Protein AF-A0A926CMA6-F1 (afdb_monomer_lite)

Foldseek 3Di:
DPDFFAWADKAKDKAWAQCQVVPQPPADPVRHRFTWIWTKIWIGTPVGDIDIDIDIDRPPCRVVVNVVVVVCCVLRHGDTVVVCVVPVPVSVCCQCVVPVNCVVPPVPPD

Sequence (110 aa):
MKPNHKIIFFKVLDVRYPTVRMGMAGSDPRHLAPNYSCAITILRTDSGLEGRSLVFTAGDGTQIQKVAIEALQRFVVGRDLQDFIEEPGLFSQALAEHHQLRWLALGTYR

pLDDT: mean 92.36, std 11.31, range [46.19, 98.75]

Secondary structure (DSSP, 8-state):
-PPP-BEEEEEEEEEE--GGGGT-TT--SS-SS---EEEEEEEEETTS-EEEEEEEE-STTHHHHHHHHHHTHHHHTT-BHHHHHH-HHHHHHHHHT-TTGGGTS-----

Structure (mmCIF, N/CA/C/O backbone):
data_AF-A0A926CMA6-F1
#
_entry.id   AF-A0A926CMA6-F1
#
loop_
_atom_site.group_PDB
_atom_site.id
_atom_site.type_symbol
_atom_site.label_atom_id
_atom_site.label_alt_id
_atom_site.label_comp_id
_atom_site.label_asym_id
_atom_site.label_entity_id
_atom_site.label_seq_id
_atom_site.pdbx_PDB_ins_code
_atom_site.Cartn_x
_atom_site.Cartn_y
_atom_site.Cartn_z
_atom_site.occupancy
_atom_site.B_iso_or_equiv
_atom_site.auth_seq_id
_atom_site.auth_comp_id
_atom_site.auth_asym_id
_atom_site.auth_atom_id
_atom_site.pdbx_PDB_model_num
ATOM 1 N N . MET A 1 1 ? -14.676 12.631 26.521 1.00 57.81 1 MET A N 1
ATOM 2 C CA . MET A 1 1 ? -14.895 11.554 25.531 1.00 57.81 1 MET A CA 1
ATOM 3 C C . MET A 1 1 ? -13.846 11.761 24.448 1.00 57.81 1 MET A C 1
ATOM 5 O O . MET A 1 1 ? -13.755 12.892 23.984 1.00 57.81 1 MET A O 1
ATOM 9 N N . LYS A 1 2 ? -12.988 10.777 24.140 1.00 61.88 2 LYS A N 1
ATOM 10 C CA . LYS A 1 2 ? -12.009 10.936 23.046 1.00 61.88 2 LYS A CA 1
ATOM 11 C C . LYS A 1 2 ? -12.790 11.065 21.724 1.00 61.88 2 LYS A C 1
ATOM 13 O O . LYS A 1 2 ? -13.794 10.362 21.585 1.00 61.88 2 LYS A O 1
ATOM 18 N N . PRO A 1 3 ? -12.425 11.982 20.814 1.00 68.38 3 PRO A N 1
ATOM 19 C CA . PRO A 1 3 ? -13.076 12.062 19.513 1.00 68.38 3 PRO A CA 1
ATOM 20 C C . PRO A 1 3 ? -12.854 10.745 18.754 1.00 68.38 3 PRO A C 1
ATOM 22 O O . PRO A 1 3 ? -11.737 10.246 18.699 1.00 68.38 3 PRO A O 1
ATOM 25 N N . ASN A 1 4 ? -13.941 10.169 18.241 1.00 83.88 4 ASN A N 1
ATOM 26 C CA . ASN A 1 4 ? -13.930 8.938 17.453 1.00 83.88 4 ASN A CA 1
ATOM 27 C C . ASN A 1 4 ? -13.593 9.317 16.005 1.00 83.88 4 ASN A C 1
ATOM 29 O O . ASN A 1 4 ? -14.243 10.187 15.420 1.00 83.88 4 ASN A O 1
ATOM 33 N N . HIS A 1 5 ? -12.542 8.714 15.470 1.00 95.50 5 HIS A N 1
ATOM 34 C CA . HIS A 1 5 ? -11.990 8.959 14.145 1.00 95.50 5 HIS A CA 1
ATOM 35 C C . HIS A 1 5 ? -11.867 7.614 13.429 1.00 95.50 5 HIS A C 1
ATOM 37 O O . HIS A 1 5 ? -10.783 7.184 13.020 1.00 95.50 5 HIS A O 1
ATOM 43 N N . LYS A 1 6 ? -13.001 6.925 13.298 1.00 97.25 6 LYS A N 1
ATOM 44 C CA . LYS A 1 6 ? -13.055 5.575 12.752 1.00 97.25 6 LYS A CA 1
ATOM 45 C C . LYS A 1 6 ? -12.814 5.605 11.256 1.00 97.25 6 LYS A C 1
ATOM 47 O O . LYS A 1 6 ? -13.497 6.320 10.527 1.00 97.25 6 LYS A O 1
ATOM 52 N N . ILE A 1 7 ? -11.885 4.791 10.769 1.00 98.06 7 ILE A N 1
ATOM 53 C CA . ILE A 1 7 ? -11.587 4.684 9.340 1.00 98.06 7 ILE A CA 1
ATOM 54 C C . ILE A 1 7 ? -12.743 3.956 8.645 1.00 98.06 7 ILE A C 1
ATOM 56 O O . ILE A 1 7 ? -12.977 2.774 8.892 1.00 98.06 7 ILE A O 1
ATOM 60 N N . ILE A 1 8 ? -13.451 4.646 7.753 1.00 98.19 8 ILE A N 1
ATOM 61 C CA . ILE A 1 8 ? -14.636 4.122 7.045 1.00 98.19 8 ILE A CA 1
ATOM 62 C C . ILE A 1 8 ? -14.430 3.980 5.537 1.00 98.19 8 ILE A C 1
ATOM 64 O O . ILE A 1 8 ? -15.224 3.333 4.859 1.00 98.19 8 ILE A O 1
ATOM 68 N N . PHE A 1 9 ? -13.371 4.581 4.999 1.00 98.38 9 PHE A N 1
ATOM 69 C CA . PHE A 1 9 ? -13.083 4.580 3.572 1.00 98.38 9 PHE A CA 1
ATOM 70 C C . PHE A 1 9 ? -11.630 4.201 3.316 1.00 98.38 9 PHE A C 1
ATOM 72 O O . PHE A 1 9 ? -10.729 4.656 4.022 1.00 98.38 9 PHE A O 1
ATOM 79 N N . PHE A 1 10 ? -11.420 3.418 2.261 1.00 98.62 10 PHE A N 1
ATOM 80 C CA . PHE A 1 10 ? -10.117 2.980 1.786 1.00 98.62 10 PHE A CA 1
ATOM 81 C C . PHE A 1 10 ? -10.127 2.962 0.259 1.00 98.62 10 PHE A C 1
ATOM 83 O O . PHE A 1 10 ? -11.053 2.426 -0.352 1.00 98.62 10 PHE A O 1
ATOM 90 N N . LYS A 1 11 ? -9.105 3.539 -0.370 1.00 98.50 11 LYS A N 1
ATOM 91 C CA . LYS A 1 11 ? -8.914 3.474 -1.822 1.00 98.50 11 LYS A CA 1
ATOM 92 C C . LYS A 1 11 ? -7.434 3.488 -2.157 1.00 98.50 11 LYS A C 1
ATOM 94 O O . LYS A 1 11 ? -6.673 4.201 -1.510 1.00 98.50 11 LYS A O 1
ATOM 99 N N . VAL A 1 12 ? -7.057 2.776 -3.216 1.00 98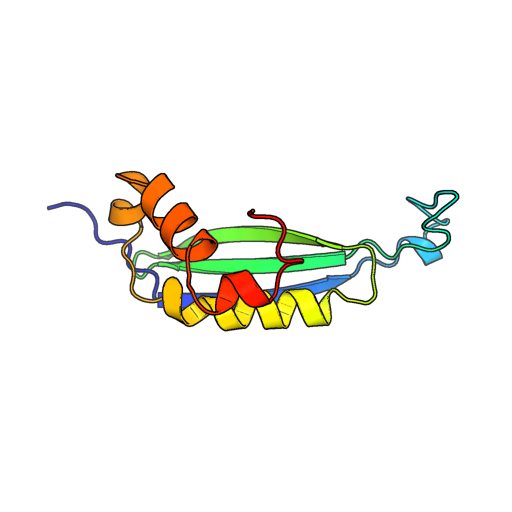.75 12 VAL A N 1
ATOM 100 C CA . VAL A 1 12 ? -5.710 2.846 -3.786 1.00 98.75 12 VAL A CA 1
ATOM 101 C C . VAL A 1 12 ? -5.784 3.304 -5.238 1.00 98.75 12 VAL A C 1
ATOM 103 O O . VAL A 1 12 ? -6.577 2.793 -6.033 1.00 98.75 12 VAL A O 1
ATOM 106 N N . LEU A 1 13 ? -4.979 4.303 -5.589 1.00 98.62 13 LEU A N 1
ATOM 107 C CA . LEU A 1 13 ? -4.840 4.807 -6.955 1.00 98.62 13 LEU A CA 1
ATOM 108 C C . LEU A 1 13 ? -3.529 4.297 -7.551 1.00 98.62 13 LEU A C 1
ATOM 110 O O . LEU A 1 13 ? -2.507 4.375 -6.885 1.00 98.62 13 LEU A O 1
ATOM 114 N N . ASP A 1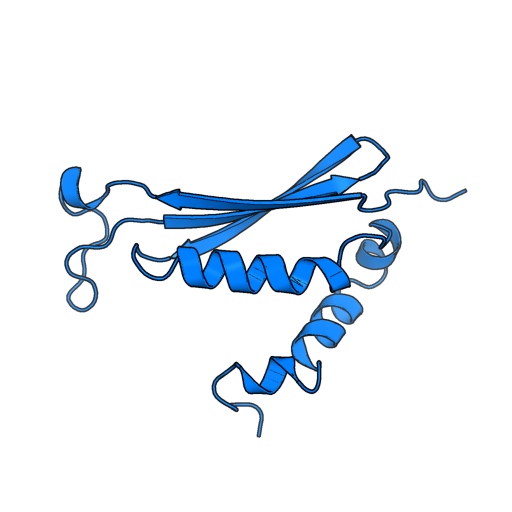 14 ? -3.550 3.827 -8.797 1.00 98.56 14 ASP A N 1
ATOM 115 C CA . ASP A 1 14 ? -2.340 3.623 -9.607 1.00 98.56 14 ASP A CA 1
ATOM 116 C C . ASP A 1 14 ? -2.144 4.897 -10.440 1.00 98.56 14 ASP A C 1
ATOM 118 O O . ASP A 1 14 ? -2.994 5.232 -11.270 1.00 98.56 14 ASP A O 1
ATOM 122 N N . VAL A 1 15 ? -1.087 5.652 -10.145 1.00 98.38 15 VAL A N 1
ATOM 123 C CA . VAL A 1 15 ? -0.755 6.915 -10.812 1.00 98.38 15 VAL A CA 1
ATOM 124 C C . VAL A 1 15 ? 0.598 6.764 -11.483 1.00 98.38 15 VAL A C 1
ATOM 126 O O . VAL A 1 15 ? 1.567 6.373 -10.839 1.00 98.38 15 VAL A O 1
ATOM 129 N N . ARG A 1 16 ? 0.680 7.105 -12.772 1.00 97.88 16 ARG A N 1
ATOM 130 C CA . ARG A 1 16 ? 1.905 6.965 -13.569 1.00 97.88 16 ARG A CA 1
ATOM 131 C C . ARG A 1 16 ? 2.227 8.257 -14.292 1.00 97.88 16 ARG A C 1
ATOM 133 O O . ARG A 1 16 ? 1.358 8.841 -14.939 1.00 97.88 16 ARG A O 1
ATOM 140 N N . TYR A 1 17 ? 3.479 8.680 -14.197 1.00 97.31 17 TYR A N 1
ATOM 141 C CA . TYR A 1 17 ? 3.993 9.866 -14.859 1.00 97.31 17 TYR A CA 1
ATOM 142 C C . TYR A 1 17 ? 4.936 9.464 -16.004 1.00 97.31 17 TYR A C 1
ATOM 144 O O . TYR A 1 17 ? 5.801 8.605 -15.808 1.00 97.31 17 TYR A O 1
ATOM 152 N N . PRO A 1 18 ? 4.790 10.043 -17.212 1.00 96.31 18 PRO A N 1
ATOM 153 C CA . PRO A 1 18 ? 5.497 9.586 -18.407 1.00 96.31 18 PRO A CA 1
ATOM 154 C C . PRO A 1 18 ? 6.932 10.144 -18.490 1.00 96.31 18 PRO A C 1
ATOM 156 O O . PRO A 1 18 ? 7.299 10.771 -19.486 1.00 96.31 18 PRO A O 1
ATOM 159 N N . THR A 1 19 ? 7.757 9.924 -17.460 1.00 96.38 19 THR A N 1
ATOM 160 C CA . THR A 1 19 ? 9.126 10.475 -17.345 1.00 96.38 19 THR A CA 1
ATOM 161 C C . THR A 1 19 ? 10.036 10.106 -18.517 1.00 96.38 19 THR A C 1
ATOM 163 O O . THR A 1 19 ? 10.864 10.923 -18.919 1.00 96.38 19 THR A O 1
ATOM 166 N N . VAL A 1 20 ? 9.830 8.943 -19.147 1.00 94.38 20 VAL A N 1
ATOM 167 C CA . VAL A 1 20 ? 10.538 8.549 -20.381 1.00 94.38 20 VAL A CA 1
ATOM 168 C C . VAL A 1 20 ? 10.294 9.553 -21.510 1.00 94.38 20 VAL A C 1
ATOM 170 O O . VAL A 1 20 ? 11.239 10.043 -22.126 1.00 94.38 20 VAL A O 1
ATOM 173 N N . ARG A 1 21 ? 9.026 9.918 -21.754 1.00 94.38 21 ARG A N 1
ATOM 174 C CA . ARG A 1 21 ? 8.644 10.865 -22.821 1.00 94.38 21 ARG A CA 1
ATOM 175 C C . ARG A 1 21 ? 9.092 12.297 -22.532 1.00 94.38 21 ARG A C 1
ATOM 177 O O . ARG A 1 21 ? 9.089 13.123 -23.436 1.00 94.38 21 ARG A O 1
ATOM 184 N N . MET A 1 22 ? 9.475 12.584 -21.291 1.00 92.44 22 MET A N 1
ATOM 185 C CA . MET A 1 22 ? 9.898 13.904 -20.822 1.00 92.44 22 MET A CA 1
ATOM 186 C C . MET A 1 22 ? 11.422 14.058 -20.771 1.00 92.44 22 MET A C 1
ATOM 188 O O . MET A 1 22 ? 11.929 14.916 -20.056 1.00 92.44 22 MET A O 1
ATOM 192 N N . GLY A 1 23 ? 12.154 13.238 -21.530 1.00 93.81 23 GLY A N 1
ATOM 193 C CA . GLY A 1 23 ? 13.612 13.317 -21.616 1.00 93.81 23 GLY A CA 1
ATOM 194 C C . GLY A 1 23 ? 14.339 12.332 -20.706 1.00 93.81 23 GLY A C 1
ATOM 195 O O . GLY A 1 23 ? 15.416 12.655 -20.220 1.00 93.81 23 GLY A O 1
ATOM 196 N N . MET A 1 24 ? 13.771 11.137 -20.490 1.00 93.31 24 MET A N 1
ATOM 197 C CA . MET A 1 24 ? 14.432 10.044 -19.756 1.00 93.31 24 MET A CA 1
ATOM 198 C C . MET A 1 24 ? 14.769 10.386 -18.295 1.00 93.31 24 MET A C 1
ATOM 200 O O . MET A 1 24 ? 15.764 9.917 -17.743 1.00 93.31 24 MET A O 1
ATOM 204 N N . ALA A 1 25 ? 13.941 11.205 -17.641 1.00 93.25 25 ALA A N 1
ATOM 205 C CA . ALA A 1 25 ? 14.185 11.599 -16.258 1.00 93.25 25 ALA A CA 1
ATOM 206 C C . ALA A 1 25 ? 14.233 10.370 -15.329 1.00 93.25 25 ALA A C 1
ATOM 208 O O . ALA A 1 25 ? 13.315 9.549 -15.328 1.00 93.25 25 ALA A O 1
ATOM 209 N N . GLY A 1 26 ? 15.304 10.265 -14.536 1.00 93.44 26 GLY A N 1
ATOM 210 C CA . GLY A 1 26 ? 15.512 9.163 -13.593 1.00 93.44 26 GLY A CA 1
ATOM 211 C C . GLY A 1 26 ? 16.196 7.923 -14.165 1.00 93.44 26 GLY A C 1
ATOM 212 O O . GLY A 1 26 ? 16.349 6.953 -13.429 1.00 93.44 26 GLY A O 1
ATOM 213 N N . SER A 1 27 ? 16.599 7.925 -15.441 1.00 96.06 27 SER A N 1
ATOM 214 C CA . SER A 1 27 ? 17.328 6.797 -16.025 1.00 96.06 27 SER A CA 1
ATOM 215 C C . SER A 1 27 ? 18.678 6.570 -15.343 1.00 96.06 27 SER A C 1
ATOM 217 O O . SER A 1 27 ? 19.426 7.523 -15.115 1.00 96.06 27 SER A O 1
ATOM 219 N N . ASP A 1 28 ? 19.025 5.309 -15.112 1.00 95.44 28 ASP A N 1
ATOM 220 C CA . ASP A 1 28 ? 20.320 4.884 -14.581 1.00 95.44 28 ASP A CA 1
ATOM 221 C C . ASP A 1 28 ? 20.802 3.594 -15.298 1.00 95.44 28 ASP A C 1
ATOM 223 O O . ASP A 1 28 ? 20.045 3.015 -16.086 1.00 95.44 28 ASP A O 1
ATOM 227 N N . PRO A 1 29 ? 22.043 3.107 -15.072 1.00 96.88 29 PRO A N 1
ATOM 228 C CA . PRO A 1 29 ? 22.562 1.900 -15.736 1.00 96.88 29 PRO A CA 1
ATOM 229 C C . PRO A 1 29 ? 21.759 0.603 -15.514 1.00 96.88 29 PRO A C 1
ATOM 231 O O . PRO A 1 29 ? 21.976 -0.387 -16.211 1.00 96.88 29 PRO A O 1
ATOM 234 N N . ARG A 1 30 ? 20.870 0.570 -14.521 1.00 94.88 30 ARG A N 1
ATOM 235 C CA . ARG A 1 30 ? 20.002 -0.555 -14.142 1.00 94.88 30 ARG A CA 1
ATOM 236 C C . ARG A 1 30 ? 18.547 -0.309 -14.544 1.00 94.88 30 ARG A C 1
ATOM 238 O O . ARG A 1 30 ? 17.871 -1.256 -14.940 1.00 94.88 3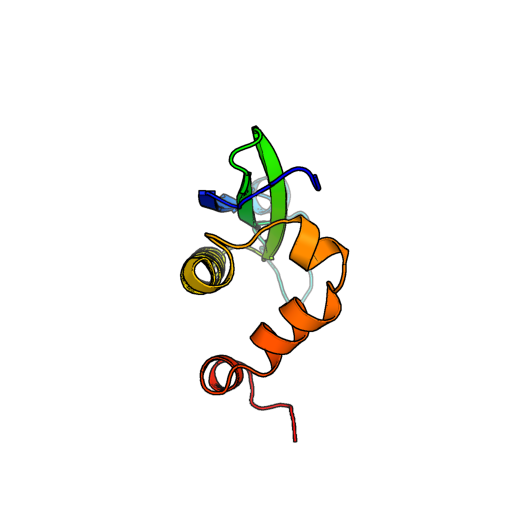0 ARG A O 1
ATOM 245 N N . HIS A 1 31 ? 18.077 0.933 -14.487 1.00 94.50 31 HIS A N 1
ATOM 246 C CA . HIS A 1 31 ? 16.723 1.345 -14.856 1.00 94.50 31 HIS A CA 1
ATOM 247 C C . HIS A 1 31 ? 16.785 2.329 -16.021 1.00 94.50 31 HIS A C 1
ATOM 249 O O . HIS A 1 31 ? 16.743 3.542 -15.841 1.00 94.50 31 HIS A O 1
ATOM 255 N N . LEU A 1 32 ? 16.892 1.799 -17.239 1.00 94.44 32 LEU A N 1
ATOM 256 C CA . LEU A 1 32 ? 17.150 2.612 -18.430 1.00 94.44 32 LEU A CA 1
ATOM 257 C C . LEU A 1 32 ? 15.981 3.534 -18.806 1.00 94.44 32 LEU A C 1
ATOM 259 O O . LEU A 1 32 ? 16.220 4.634 -19.281 1.00 94.44 32 LEU A O 1
ATOM 263 N N . ALA A 1 33 ? 14.731 3.106 -18.610 1.00 95.19 33 ALA A N 1
ATOM 264 C CA . ALA A 1 33 ? 13.542 3.846 -19.048 1.00 95.19 33 ALA A CA 1
ATOM 265 C C . ALA A 1 33 ? 12.420 3.818 -17.987 1.00 95.19 33 ALA A C 1
ATOM 267 O O . ALA A 1 33 ? 11.370 3.212 -18.216 1.00 95.19 33 ALA A O 1
ATOM 268 N N . PRO A 1 34 ? 12.626 4.430 -16.806 1.00 96.81 34 PRO A N 1
ATOM 269 C CA . PRO A 1 34 ? 11.636 4.405 -15.742 1.00 96.81 34 PRO A CA 1
ATOM 270 C C . PRO A 1 34 ? 10.482 5.358 -16.059 1.00 96.81 34 PRO A C 1
ATOM 272 O O . PRO A 1 34 ? 10.704 6.496 -16.474 1.00 96.81 34 PRO A O 1
ATOM 275 N N . ASN A 1 35 ? 9.250 4.916 -15.800 1.00 97.62 35 ASN A N 1
ATOM 276 C CA . ASN A 1 35 ? 8.082 5.792 -15.712 1.00 97.62 35 ASN A CA 1
ATOM 277 C C . ASN A 1 35 ? 7.710 5.941 -14.243 1.00 97.62 35 ASN A C 1
ATOM 279 O O . ASN A 1 35 ? 7.114 5.032 -13.664 1.00 97.62 35 ASN A O 1
ATOM 283 N N . TYR A 1 36 ? 8.089 7.059 -13.626 1.00 97.62 36 TYR A N 1
ATOM 284 C CA . TYR A 1 36 ? 7.834 7.288 -12.205 1.00 97.62 36 TYR A CA 1
ATOM 285 C C . TYR A 1 36 ? 6.350 7.125 -11.905 1.00 97.62 36 TYR A C 1
ATOM 287 O O . TYR A 1 36 ? 5.498 7.798 -12.480 1.00 97.62 36 TYR A O 1
ATOM 295 N N . SER A 1 37 ? 6.050 6.183 -11.026 1.00 98.44 37 SER A N 1
ATOM 296 C CA . SER A 1 37 ? 4.695 5.734 -10.752 1.00 98.44 37 SER A CA 1
ATOM 297 C C . SER A 1 37 ? 4.518 5.547 -9.256 1.00 98.44 37 SER A C 1
ATOM 299 O O . SER A 1 37 ? 5.483 5.338 -8.516 1.00 98.44 37 SER A O 1
ATOM 301 N N . CYS A 1 38 ? 3.288 5.600 -8.776 1.00 98.31 38 CYS A N 1
ATOM 302 C CA . CYS A 1 38 ? 2.999 5.329 -7.383 1.00 98.31 38 CYS A CA 1
ATOM 303 C C . CYS A 1 38 ? 1.628 4.694 -7.186 1.00 98.31 38 CYS A C 1
ATOM 305 O O . CYS A 1 38 ? 0.666 4.985 -7.898 1.00 98.31 38 CYS A O 1
ATOM 307 N N . ALA A 1 39 ? 1.557 3.835 -6.173 1.00 98.62 39 ALA A N 1
ATOM 308 C CA . ALA A 1 39 ? 0.298 3.401 -5.597 1.00 98.62 39 ALA A CA 1
ATOM 309 C C . ALA A 1 39 ? -0.042 4.351 -4.437 1.00 98.62 39 ALA A C 1
ATOM 311 O O . ALA A 1 39 ? 0.665 4.357 -3.430 1.00 98.62 39 ALA A O 1
ATOM 312 N N . ILE A 1 40 ? -1.071 5.189 -4.590 1.00 98.56 40 ILE A N 1
ATOM 313 C CA . ILE A 1 40 ? -1.491 6.170 -3.575 1.00 98.56 40 ILE A CA 1
ATOM 314 C C . ILE A 1 40 ? -2.626 5.584 -2.746 1.00 98.56 40 ILE A C 1
ATOM 316 O O . ILE A 1 40 ? -3.717 5.368 -3.273 1.00 98.56 40 ILE A O 1
ATOM 320 N N . THR A 1 41 ? -2.398 5.399 -1.451 1.00 98.62 41 THR A N 1
ATOM 321 C CA . THR A 1 41 ? -3.418 4.979 -0.485 1.00 98.62 41 THR A CA 1
ATOM 322 C C . THR A 1 41 ? -4.132 6.197 0.076 1.00 98.62 41 THR A C 1
ATOM 324 O O . THR A 1 41 ? -3.491 7.152 0.513 1.00 98.62 41 THR A O 1
ATOM 327 N N . ILE A 1 42 ? -5.460 6.147 0.100 1.00 98.69 42 ILE A N 1
ATOM 328 C CA . ILE A 1 42 ? -6.331 7.177 0.662 1.00 98.69 42 ILE A CA 1
ATOM 329 C C . ILE A 1 42 ? -7.214 6.526 1.719 1.00 98.69 42 ILE A C 1
ATOM 331 O O . ILE A 1 42 ? -7.942 5.576 1.422 1.00 98.69 42 ILE A O 1
ATOM 335 N N . LEU A 1 43 ? -7.174 7.072 2.929 1.00 98.44 43 LEU A N 1
ATOM 336 C CA . LEU A 1 43 ? -8.031 6.698 4.049 1.00 98.44 43 LEU A CA 1
ATOM 337 C C . LEU A 1 43 ? -8.923 7.880 4.412 1.00 98.44 43 LEU A C 1
ATOM 339 O O . LEU A 1 43 ? -8.451 9.017 4.389 1.00 98.44 43 LEU A O 1
ATOM 343 N N . ARG A 1 44 ? -10.185 7.630 4.777 1.00 98.44 44 ARG A N 1
ATOM 344 C CA . ARG A 1 44 ? -11.028 8.661 5.407 1.00 98.44 44 ARG A CA 1
ATOM 345 C C . ARG A 1 44 ? -11.696 8.151 6.662 1.00 98.44 44 ARG A C 1
ATOM 347 O O . ARG A 1 44 ? -12.126 6.994 6.708 1.00 98.44 44 ARG A O 1
ATOM 354 N N . THR A 1 45 ? -11.800 9.037 7.641 1.00 98.19 45 THR A N 1
ATOM 355 C CA . THR A 1 45 ? -12.530 8.788 8.878 1.00 98.19 45 THR A CA 1
ATOM 356 C C . THR A 1 45 ? -13.986 9.238 8.765 1.00 98.19 45 THR A C 1
ATOM 358 O O . THR A 1 45 ? -14.343 10.026 7.886 1.00 98.19 45 THR A O 1
ATOM 361 N N . ASP A 1 46 ? -14.834 8.750 9.664 1.00 97.38 46 ASP A N 1
ATOM 362 C CA . ASP A 1 46 ? -16.219 9.204 9.840 1.00 97.38 46 ASP A CA 1
ATOM 363 C C . ASP A 1 46 ? -16.332 10.681 10.245 1.00 97.38 46 ASP A C 1
ATOM 365 O O . ASP A 1 46 ? -17.299 11.351 9.890 1.00 97.38 46 ASP A O 1
ATOM 369 N N . SER A 1 47 ? -15.307 11.218 10.901 1.00 96.31 47 SER A N 1
ATOM 370 C CA . SER A 1 47 ? -15.182 12.642 11.216 1.00 96.31 47 SER A CA 1
ATOM 371 C C . SER A 1 47 ? -14.738 13.519 10.032 1.00 96.31 47 SER A C 1
ATOM 373 O O . SER A 1 47 ? -14.537 14.719 10.212 1.00 96.31 47 SER A O 1
ATOM 375 N N . GLY A 1 48 ? -14.498 12.939 8.851 1.00 96.00 48 GLY A N 1
ATOM 376 C CA . GLY A 1 48 ? -14.093 13.666 7.643 1.00 96.00 48 GLY A CA 1
ATOM 377 C C . GLY A 1 48 ? -12.592 13.950 7.498 1.00 96.00 48 GLY A C 1
ATOM 378 O O . GLY A 1 48 ? -12.213 14.663 6.569 1.00 96.00 48 GLY A O 1
ATOM 379 N N . LEU A 1 49 ? -11.723 13.398 8.356 1.00 97.38 49 LEU A N 1
ATOM 380 C CA . LEU A 1 49 ? -10.272 13.491 8.152 1.00 97.38 49 LEU A CA 1
ATOM 381 C C . LEU A 1 49 ? -9.858 12.596 6.981 1.00 97.38 49 LEU A C 1
ATOM 383 O O . LEU A 1 49 ? -10.374 11.488 6.829 1.00 97.38 49 LEU A O 1
ATOM 387 N N . GLU A 1 50 ? -8.901 13.054 6.174 1.00 97.94 50 GLU A N 1
ATOM 388 C CA . GLU A 1 50 ? -8.342 12.288 5.060 1.00 97.94 50 GLU A CA 1
ATOM 389 C C . GLU A 1 50 ? -6.830 12.126 5.233 1.00 97.94 50 GLU A C 1
ATOM 391 O O . GLU A 1 50 ? -6.096 13.105 5.357 1.00 97.94 50 GLU A O 1
ATOM 396 N N . GLY A 1 51 ? -6.368 10.878 5.220 1.00 97.38 51 GLY A N 1
ATOM 397 C CA . GLY A 1 51 ? -4.953 10.524 5.216 1.00 97.38 51 GLY A CA 1
ATOM 398 C C . GLY A 1 51 ? -4.535 10.014 3.843 1.00 97.38 51 GLY A C 1
ATOM 399 O O . GLY A 1 51 ? -5.252 9.220 3.228 1.00 97.38 51 GLY A O 1
ATOM 400 N N . ARG A 1 52 ? -3.367 10.449 3.361 1.00 98.25 52 ARG A N 1
ATOM 401 C CA . ARG A 1 52 ? -2.785 9.978 2.099 1.00 98.25 52 ARG A CA 1
ATOM 402 C C . ARG A 1 52 ? -1.357 9.500 2.300 1.00 98.25 52 ARG A C 1
ATOM 404 O O . ARG A 1 52 ? -0.584 10.134 3.008 1.00 98.25 52 ARG A O 1
ATOM 411 N N . SER A 1 53 ? -1.017 8.404 1.638 1.00 97.56 53 SER A N 1
ATOM 412 C CA . SER A 1 53 ? 0.340 7.862 1.565 1.00 97.56 53 SER A CA 1
ATOM 413 C C . SER A 1 53 ? 0.601 7.340 0.156 1.00 97.56 53 SER A C 1
ATOM 415 O O . SER A 1 53 ? -0.339 7.164 -0.621 1.00 97.56 53 SER A O 1
ATOM 417 N N . LEU A 1 54 ? 1.863 7.105 -0.192 1.00 97.44 54 LEU A N 1
ATOM 418 C CA . LEU A 1 54 ? 2.234 6.543 -1.484 1.00 97.44 54 LEU A CA 1
ATOM 419 C C . LEU A 1 54 ? 3.365 5.525 -1.360 1.00 97.44 54 LEU A C 1
ATOM 421 O O . LEU A 1 54 ? 4.267 5.679 -0.539 1.00 97.44 54 LEU A O 1
ATOM 425 N N . VAL A 1 55 ? 3.331 4.523 -2.235 1.00 98.38 55 VAL A N 1
ATOM 426 C CA . VAL A 1 55 ? 4.459 3.630 -2.523 1.00 98.38 55 VAL A CA 1
ATOM 427 C C . VAL A 1 55 ? 4.985 3.976 -3.908 1.00 98.38 55 VAL A C 1
ATOM 429 O O . VAL A 1 55 ? 4.252 3.873 -4.893 1.00 98.38 55 VAL A O 1
ATOM 432 N N . PHE A 1 56 ? 6.241 4.413 -3.984 1.00 98.38 56 PHE A N 1
ATOM 433 C CA . PHE A 1 56 ? 6.904 4.738 -5.244 1.00 98.38 56 PHE A CA 1
ATOM 434 C C . PHE A 1 56 ? 7.336 3.474 -5.997 1.00 98.38 56 PHE A C 1
ATOM 436 O O . PHE A 1 56 ? 7.771 2.489 -5.406 1.00 98.38 56 PHE A O 1
ATOM 443 N N . THR A 1 57 ? 7.232 3.527 -7.321 1.00 98.19 57 THR A N 1
ATOM 444 C CA . THR A 1 57 ? 7.617 2.476 -8.269 1.00 98.19 57 THR A CA 1
ATOM 445 C C . THR A 1 57 ? 8.099 3.117 -9.576 1.00 98.19 57 THR A C 1
ATOM 447 O O . THR A 1 57 ? 7.861 4.298 -9.824 1.00 98.19 57 THR A O 1
ATOM 450 N N . ALA A 1 58 ? 8.749 2.345 -10.445 1.00 97.19 58 ALA A N 1
ATOM 451 C CA . ALA A 1 58 ? 9.338 2.851 -11.690 1.00 97.19 58 ALA A CA 1
ATOM 452 C C . ALA A 1 58 ? 8.548 2.481 -12.967 1.00 97.19 58 ALA A C 1
ATOM 454 O O . ALA A 1 58 ? 9.114 2.504 -14.061 1.00 97.19 58 ALA A O 1
ATOM 455 N N . GLY A 1 59 ? 7.257 2.143 -12.851 1.00 97.00 59 GLY A N 1
ATOM 456 C CA . GLY A 1 59 ? 6.388 1.848 -13.994 1.00 97.00 59 GLY A CA 1
ATOM 457 C C . GLY A 1 59 ? 5.651 0.526 -13.827 1.00 97.00 59 GLY A C 1
ATOM 458 O O . GLY A 1 59 ? 4.776 0.394 -12.980 1.00 97.00 59 GLY A O 1
ATOM 459 N N . ASP A 1 60 ? 5.976 -0.468 -14.647 1.00 96.00 60 ASP A N 1
ATOM 460 C CA . ASP A 1 60 ? 5.333 -1.774 -14.526 1.00 96.00 60 ASP A CA 1
ATOM 461 C C . ASP A 1 60 ? 5.589 -2.408 -13.155 1.00 96.00 60 ASP A C 1
ATOM 463 O O . ASP A 1 60 ? 6.684 -2.343 -12.599 1.00 96.00 60 ASP A O 1
ATOM 467 N N . GLY A 1 61 ? 4.532 -2.989 -12.587 1.00 97.19 61 GLY A N 1
ATOM 468 C CA . GLY A 1 61 ? 4.515 -3.479 -11.212 1.00 97.19 61 GLY A CA 1
ATOM 469 C C . GLY A 1 61 ? 3.737 -2.573 -10.256 1.00 97.19 61 GLY A C 1
ATOM 470 O O . GLY A 1 61 ? 3.294 -3.066 -9.217 1.00 97.19 61 GLY A O 1
ATOM 471 N N . THR A 1 62 ? 3.451 -1.308 -10.606 1.00 98.50 62 THR A N 1
ATOM 472 C CA . THR A 1 62 ? 2.567 -0.450 -9.786 1.00 98.50 62 THR A CA 1
ATOM 473 C C . THR A 1 62 ? 1.189 -1.079 -9.585 1.00 98.50 62 THR A C 1
ATOM 475 O O . THR A 1 62 ? 0.650 -1.033 -8.483 1.00 98.50 62 THR A O 1
ATOM 478 N N . GLN A 1 63 ? 0.653 -1.763 -10.600 1.00 98.31 63 GLN A N 1
ATOM 479 C CA . GLN A 1 63 ? -0.624 -2.470 -10.500 1.00 98.31 63 GLN A CA 1
ATOM 480 C C . GLN A 1 63 ? -0.582 -3.623 -9.485 1.0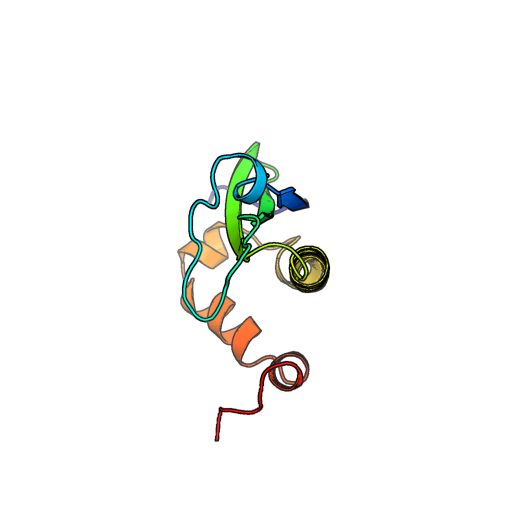0 98.31 63 GLN A C 1
ATOM 482 O O . GLN A 1 63 ? -1.577 -3.898 -8.822 1.00 98.31 63 GLN A O 1
ATOM 487 N N . ILE A 1 64 ? 0.578 -4.273 -9.329 1.00 98.06 64 ILE A N 1
ATOM 488 C CA . ILE A 1 64 ? 0.784 -5.341 -8.342 1.00 98.06 64 ILE A CA 1
ATOM 489 C C . ILE A 1 64 ? 0.844 -4.726 -6.942 1.00 98.06 64 ILE A C 1
ATOM 491 O O . ILE A 1 64 ? 0.164 -5.202 -6.035 1.00 98.06 64 ILE A O 1
ATOM 495 N N . GLN A 1 65 ? 1.593 -3.629 -6.781 1.00 98.00 65 GLN A N 1
ATOM 496 C CA . GLN A 1 65 ? 1.645 -2.876 -5.523 1.00 98.00 65 GLN A CA 1
ATOM 497 C C . GLN A 1 65 ? 0.260 -2.383 -5.100 1.00 98.00 65 GLN A C 1
ATOM 499 O O . GLN A 1 65 ? -0.121 -2.546 -3.943 1.00 98.00 65 GLN A O 1
ATOM 504 N N . LYS A 1 66 ? -0.532 -1.854 -6.040 1.00 98.44 66 LYS A N 1
ATOM 505 C CA . LYS A 1 66 ? -1.916 -1.444 -5.788 1.00 98.44 66 LYS A CA 1
ATOM 506 C C . LYS A 1 66 ? -2.735 -2.587 -5.181 1.00 98.44 66 LYS A C 1
ATOM 508 O O . LYS A 1 66 ? -3.304 -2.406 -4.110 1.00 98.44 66 LYS A O 1
ATOM 513 N N . VAL A 1 67 ? -2.766 -3.750 -5.835 1.00 98.19 67 VAL A N 1
ATOM 514 C CA . VAL A 1 67 ? -3.551 -4.907 -5.369 1.00 98.19 67 VAL A CA 1
ATOM 515 C C . VAL A 1 67 ? -3.054 -5.413 -4.011 1.00 98.19 67 VAL A C 1
ATOM 517 O O . VAL A 1 67 ? -3.861 -5.755 -3.147 1.00 98.19 67 VAL A O 1
ATOM 520 N N . ALA A 1 68 ? -1.738 -5.418 -3.782 1.00 96.44 68 ALA A N 1
ATOM 521 C CA . ALA A 1 68 ? -1.163 -5.800 -2.493 1.00 96.44 68 ALA A CA 1
ATOM 522 C C . ALA A 1 68 ? -1.625 -4.870 -1.358 1.00 96.44 68 ALA A C 1
ATOM 524 O O . ALA A 1 68 ? -2.004 -5.344 -0.289 1.00 96.44 68 ALA A O 1
ATOM 525 N N . ILE A 1 69 ? -1.655 -3.556 -1.599 1.00 97.62 69 ILE A N 1
ATOM 526 C CA . ILE A 1 69 ? -2.152 -2.569 -0.633 1.00 97.62 69 ILE A CA 1
ATOM 527 C C . ILE A 1 69 ? -3.668 -2.716 -0.432 1.00 97.62 69 ILE A C 1
ATOM 529 O O . ILE A 1 69 ? -4.135 -2.670 0.704 1.00 97.62 69 ILE A O 1
ATOM 533 N N . GLU A 1 70 ? -4.444 -2.937 -1.498 1.00 98.00 70 GLU A N 1
ATOM 534 C CA . GLU A 1 70 ? -5.892 -3.189 -1.408 1.00 98.00 70 GLU A CA 1
ATOM 535 C C . GLU A 1 70 ? -6.211 -4.408 -0.532 1.00 98.00 70 GLU A C 1
ATOM 537 O O . GLU A 1 70 ? -7.133 -4.360 0.282 1.00 98.00 70 GLU A O 1
ATOM 542 N N . ALA A 1 71 ? -5.395 -5.464 -0.591 1.00 96.12 71 ALA A N 1
ATOM 543 C CA . ALA A 1 71 ? -5.545 -6.627 0.283 1.00 96.12 71 ALA A CA 1
ATOM 544 C C . ALA A 1 71 ? -5.362 -6.302 1.783 1.00 96.12 71 ALA A C 1
ATOM 546 O O . ALA A 1 71 ? -5.882 -7.027 2.639 1.00 96.12 71 ALA A O 1
ATOM 547 N N . LEU A 1 72 ? -4.667 -5.206 2.121 1.00 95.81 72 LEU A N 1
ATOM 548 C CA . LEU A 1 72 ? -4.480 -4.760 3.505 1.00 95.81 72 LEU A CA 1
ATOM 549 C C . LEU A 1 72 ? -5.687 -4.000 4.073 1.00 95.81 72 LEU A C 1
ATOM 551 O O . LEU A 1 72 ? -5.747 -3.786 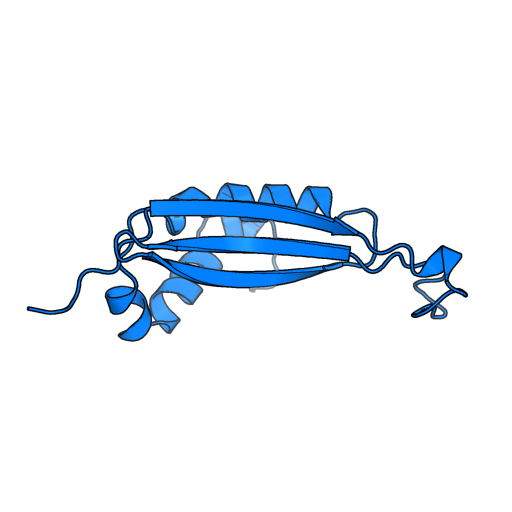5.285 1.00 95.81 72 LEU A O 1
ATOM 555 N N . GLN A 1 73 ? -6.674 -3.641 3.243 1.00 96.94 73 GLN A N 1
ATOM 556 C CA . GLN A 1 73 ? -7.858 -2.877 3.651 1.00 96.94 73 GLN A CA 1
ATOM 557 C C . GLN A 1 73 ? -8.540 -3.460 4.897 1.00 96.94 73 GLN A C 1
ATOM 559 O O . GLN A 1 73 ? -8.912 -2.717 5.807 1.00 96.94 73 GLN A O 1
ATOM 564 N N . ARG A 1 74 ? -8.666 -4.793 4.966 1.00 95.06 74 ARG A N 1
ATOM 565 C CA . ARG A 1 74 ? -9.319 -5.508 6.078 1.00 95.06 74 ARG A CA 1
ATOM 566 C C . ARG A 1 74 ? -8.642 -5.316 7.437 1.00 95.06 74 ARG A C 1
ATOM 568 O O . ARG A 1 74 ? -9.272 -5.548 8.459 1.00 95.06 74 ARG A O 1
ATOM 575 N N . PHE A 1 75 ? -7.368 -4.926 7.456 1.00 94.38 75 PHE A N 1
ATOM 576 C CA . PHE A 1 75 ? -6.640 -4.654 8.694 1.00 94.38 75 PHE A CA 1
ATOM 577 C C . PHE A 1 75 ? -6.804 -3.208 9.161 1.00 94.38 75 PHE A C 1
ATOM 579 O O . PHE A 1 75 ? -6.464 -2.924 10.305 1.00 94.38 75 PHE A O 1
ATOM 586 N N . VAL A 1 76 ? -7.292 -2.306 8.303 1.00 95.38 76 VAL A N 1
ATOM 587 C CA . VAL A 1 76 ? -7.311 -0.853 8.536 1.00 95.38 76 VAL A CA 1
ATOM 588 C C . VAL A 1 76 ? -8.734 -0.326 8.715 1.00 95.38 76 VAL A C 1
ATOM 590 O O . VAL A 1 76 ? -9.001 0.416 9.657 1.00 95.38 76 VAL A O 1
ATOM 593 N N . VAL A 1 77 ? -9.658 -0.700 7.824 1.00 97.44 77 VAL A N 1
ATOM 594 C CA . VAL A 1 77 ? -11.043 -0.210 7.870 1.00 97.44 77 VAL A CA 1
ATOM 595 C C . VAL A 1 77 ? -11.726 -0.699 9.143 1.00 97.44 77 VAL A C 1
ATOM 597 O O . VAL A 1 77 ? -11.689 -1.880 9.475 1.00 97.44 77 VAL A O 1
ATOM 600 N N . GLY A 1 78 ? -12.366 0.226 9.850 1.00 96.56 78 GLY A N 1
ATOM 601 C CA . GLY A 1 78 ? -13.040 -0.013 11.116 1.00 96.56 78 GLY A CA 1
ATOM 602 C C . GLY A 1 78 ? -12.184 0.244 12.356 1.00 96.56 78 GLY A C 1
ATOM 603 O O . GLY A 1 78 ? -12.753 0.273 13.445 1.00 96.56 78 GLY A O 1
ATOM 604 N N . ARG A 1 79 ? -10.871 0.467 12.217 1.00 94.81 79 ARG A N 1
ATOM 605 C CA . ARG A 1 79 ? -10.030 0.925 13.332 1.00 94.81 79 ARG A CA 1
ATOM 606 C C . ARG A 1 79 ? -10.263 2.399 13.627 1.00 94.81 79 ARG A C 1
ATOM 608 O O . ARG A 1 79 ? -10.580 3.168 12.717 1.00 94.81 79 ARG A O 1
ATOM 615 N N . ASP A 1 80 ? -10.068 2.777 14.881 1.00 94.88 80 ASP A N 1
ATOM 616 C CA . ASP A 1 80 ? -10.025 4.172 15.289 1.00 94.88 80 ASP A CA 1
ATOM 617 C C . ASP A 1 80 ? -8.606 4.741 15.120 1.00 94.88 80 ASP A C 1
ATOM 619 O O . ASP A 1 80 ? -7.611 4.066 15.398 1.00 94.88 80 ASP A O 1
ATOM 623 N N . LEU A 1 81 ? -8.497 5.973 14.618 1.00 94.75 81 LEU A N 1
ATOM 624 C CA . LEU A 1 81 ? -7.204 6.640 14.442 1.00 94.75 81 LEU A CA 1
ATOM 625 C C . LEU A 1 81 ? -6.497 6.899 15.783 1.00 94.75 81 LEU A C 1
ATOM 627 O O . LEU A 1 81 ? -5.270 6.854 15.839 1.00 94.75 81 LEU A O 1
ATOM 631 N N . GLN A 1 82 ? -7.246 7.151 16.854 1.00 93.25 82 GLN A N 1
ATOM 632 C CA . GLN A 1 82 ? -6.711 7.406 18.186 1.00 93.25 82 GLN A CA 1
ATOM 633 C C . GLN A 1 82 ? -5.995 6.174 18.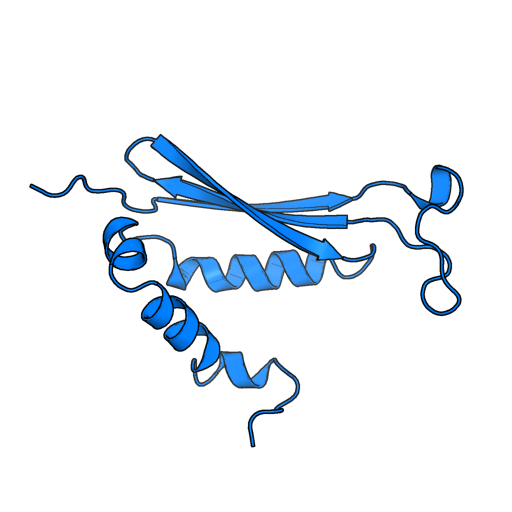752 1.00 93.25 82 GLN A C 1
ATOM 635 O O . GLN A 1 82 ? -4.915 6.327 19.319 1.00 93.25 82 GLN A O 1
ATOM 640 N N . ASP A 1 83 ? -6.522 4.965 18.517 1.00 91.75 83 ASP A N 1
ATOM 641 C CA . ASP A 1 83 ? -5.856 3.709 18.900 1.00 91.75 83 ASP A CA 1
ATOM 642 C C . ASP A 1 83 ? -4.470 3.590 18.240 1.00 91.75 83 ASP A C 1
ATOM 644 O O . ASP A 1 83 ? -3.508 3.125 18.850 1.00 91.75 83 ASP A O 1
ATOM 648 N N . PHE A 1 84 ? -4.352 4.035 16.983 1.00 92.38 84 PHE A N 1
ATOM 649 C CA . PHE A 1 84 ? -3.076 4.059 16.268 1.00 92.38 84 PHE A CA 1
ATOM 650 C C . PHE A 1 84 ? -2.128 5.144 16.791 1.00 92.38 84 PHE A C 1
ATOM 652 O O . PHE A 1 84 ? -0.928 4.907 16.864 1.00 92.38 84 PHE A O 1
ATOM 659 N N . ILE A 1 85 ? -2.638 6.329 17.137 1.00 93.12 85 ILE A N 1
ATOM 660 C CA . ILE A 1 85 ? -1.819 7.429 17.675 1.00 93.12 85 ILE A CA 1
ATOM 661 C C . ILE A 1 85 ? -1.216 7.054 19.032 1.00 93.12 85 ILE A C 1
ATOM 663 O O . ILE A 1 85 ? -0.081 7.431 19.316 1.00 93.12 85 ILE A O 1
ATOM 667 N N . GLU A 1 86 ? -1.963 6.325 19.859 1.00 94.50 86 GLU A N 1
ATOM 668 C CA . GLU A 1 86 ? -1.507 5.896 21.182 1.00 94.50 86 GLU A CA 1
ATOM 669 C C . GLU A 1 86 ? -0.390 4.856 21.095 1.00 94.50 86 GLU A C 1
ATOM 671 O O . GLU A 1 86 ? 0.582 4.954 21.838 1.00 94.50 86 GLU A O 1
ATOM 676 N N . GLU A 1 87 ? -0.490 3.907 20.160 1.00 93.75 87 GLU A N 1
ATOM 677 C CA . GLU A 1 87 ? 0.462 2.799 20.024 1.00 93.75 87 GLU A CA 1
ATOM 678 C C . GLU A 1 87 ? 0.766 2.466 18.544 1.00 93.75 87 GLU A C 1
ATOM 680 O O . GLU A 1 87 ? 0.416 1.388 18.041 1.00 93.75 87 GLU A O 1
ATOM 685 N N . PRO A 1 88 ? 1.452 3.352 17.796 1.00 89.44 88 PRO A N 1
ATOM 686 C CA . PRO A 1 88 ? 1.659 3.175 16.353 1.00 89.44 88 PRO A CA 1
ATOM 687 C C . PRO A 1 88 ? 2.516 1.944 16.023 1.00 89.44 88 PRO A C 1
ATOM 689 O O . PRO A 1 88 ? 2.353 1.318 14.969 1.00 89.44 88 PRO A O 1
ATOM 692 N N . GLY A 1 89 ? 3.409 1.560 16.943 1.00 93.75 89 GLY A N 1
ATOM 693 C CA . GLY A 1 89 ? 4.265 0.381 16.817 1.00 93.75 89 GLY A CA 1
ATOM 694 C C . GLY A 1 89 ? 3.478 -0.929 16.760 1.00 93.75 89 GLY A C 1
ATOM 695 O O . GLY A 1 89 ? 3.830 -1.806 15.970 1.00 93.75 89 GLY A O 1
ATOM 696 N N . LEU A 1 90 ? 2.374 -1.043 17.510 1.00 92.69 90 LEU A N 1
ATOM 697 C CA . LEU A 1 90 ? 1.565 -2.266 17.557 1.00 92.69 90 LEU A CA 1
ATOM 698 C C . LEU A 1 90 ? 0.914 -2.578 16.210 1.00 92.69 90 LEU A C 1
ATOM 700 O O . LEU A 1 90 ? 0.855 -3.736 15.799 1.00 92.69 90 LEU A O 1
ATOM 704 N N . PHE A 1 91 ? 0.447 -1.553 15.493 1.00 91.25 91 PHE A N 1
ATOM 705 C CA . PHE A 1 91 ? -0.132 -1.750 14.167 1.00 91.25 91 PHE A CA 1
ATOM 706 C C . PHE A 1 91 ? 0.918 -2.223 13.153 1.00 91.25 91 PHE A C 1
ATOM 708 O O . PHE A 1 91 ? 0.674 -3.181 12.417 1.00 91.25 91 PHE A O 1
ATOM 715 N N . SER A 1 92 ? 2.096 -1.589 13.150 1.00 89.38 92 SER A N 1
ATOM 716 C CA . SER A 1 92 ? 3.211 -1.986 12.283 1.00 89.38 92 SER A CA 1
ATOM 717 C C . SER A 1 92 ? 3.652 -3.426 12.559 1.00 89.38 92 SER A C 1
ATOM 719 O O . SER A 1 92 ? 3.728 -4.245 11.641 1.00 89.38 92 SER A O 1
ATOM 721 N N . GLN A 1 93 ? 3.841 -3.769 13.837 1.00 92.06 93 GLN A N 1
ATOM 722 C CA . GLN A 1 93 ? 4.209 -5.115 14.265 1.00 92.06 93 GLN A CA 1
ATOM 723 C C . GLN A 1 93 ? 3.154 -6.152 13.859 1.00 92.06 93 GLN A C 1
ATOM 725 O O . GLN A 1 93 ? 3.509 -7.205 13.342 1.00 92.06 93 GLN A O 1
ATOM 730 N N . ALA A 1 94 ? 1.860 -5.858 14.027 1.00 91.44 94 ALA A N 1
ATOM 731 C CA . ALA A 1 94 ? 0.787 -6.785 13.665 1.00 91.44 94 ALA A CA 1
ATOM 732 C C . ALA A 1 94 ? 0.766 -7.131 12.165 1.00 91.44 94 ALA A C 1
ATOM 734 O O . ALA A 1 94 ? 0.419 -8.256 11.802 1.00 91.44 94 ALA A O 1
ATOM 735 N N . LEU A 1 95 ? 1.132 -6.185 11.291 1.00 90.62 95 LEU A N 1
ATOM 736 C CA . LEU A 1 95 ? 1.272 -6.442 9.856 1.00 90.62 95 LEU A CA 1
ATOM 737 C C . LEU A 1 95 ? 2.559 -7.210 9.534 1.00 90.62 95 LEU A C 1
ATOM 739 O O . LEU A 1 95 ? 2.507 -8.178 8.774 1.00 90.62 95 LEU A O 1
ATOM 743 N N . ALA A 1 96 ? 3.690 -6.802 10.118 1.00 89.50 96 ALA A N 1
ATOM 744 C CA . ALA A 1 96 ? 4.995 -7.422 9.883 1.00 89.50 96 ALA A CA 1
ATOM 745 C C . ALA A 1 96 ? 5.048 -8.888 10.357 1.00 89.50 96 ALA A C 1
ATOM 747 O O . ALA A 1 96 ? 5.553 -9.758 9.648 1.00 89.50 96 ALA A O 1
ATOM 748 N N . GLU A 1 97 ? 4.454 -9.175 11.516 1.00 91.19 97 GLU A N 1
ATOM 749 C CA . GLU A 1 97 ? 4.434 -10.502 12.143 1.00 91.19 97 GLU A CA 1
ATOM 750 C C . GLU A 1 97 ? 3.245 -11.368 11.696 1.00 91.19 97 GLU A C 1
ATOM 752 O O . GLU A 1 97 ? 3.047 -12.484 12.186 1.00 91.19 97 GLU A O 1
ATOM 757 N N . HIS A 1 98 ? 2.426 -10.900 10.747 1.00 92.56 98 HIS A N 1
ATOM 758 C CA . HIS A 1 98 ? 1.276 -11.671 10.292 1.00 92.56 98 HIS A CA 1
ATOM 759 C C . HIS A 1 98 ? 1.729 -12.982 9.630 1.00 92.56 98 HIS A C 1
ATOM 761 O O . HIS A 1 98 ? 2.272 -12.988 8.521 1.00 92.56 98 HIS A O 1
ATOM 767 N N . HIS A 1 99 ? 1.421 -14.110 10.279 1.00 90.12 99 HIS A N 1
ATOM 768 C CA . HIS A 1 99 ? 1.921 -15.449 9.936 1.00 90.12 99 HIS A CA 1
ATOM 769 C C . HIS A 1 99 ? 1.846 -15.825 8.443 1.00 90.12 99 HIS A C 1
ATOM 771 O O . HIS A 1 99 ? 2.776 -16.441 7.930 1.00 90.12 99 HIS A O 1
ATOM 777 N N . GLN A 1 100 ? 0.779 -15.434 7.734 1.00 91.62 100 GLN A N 1
ATOM 778 C CA . GLN A 1 100 ? 0.640 -15.676 6.287 1.00 91.62 100 GLN A CA 1
ATOM 779 C C . GLN A 1 100 ? 1.299 -14.608 5.407 1.00 91.62 100 GLN A C 1
ATOM 781 O O . GLN A 1 100 ? 1.817 -14.938 4.346 1.00 91.62 100 GLN A O 1
ATOM 786 N N . LEU A 1 101 ? 1.274 -13.330 5.807 1.00 91.31 101 LEU A N 1
ATOM 787 C CA . LEU A 1 101 ? 1.752 -12.246 4.938 1.00 91.31 101 LEU A CA 1
ATOM 788 C C . LEU A 1 101 ? 3.279 -12.215 4.901 1.00 91.31 101 LEU A C 1
ATOM 790 O O . LEU A 1 101 ? 3.854 -11.934 3.854 1.00 91.31 101 LEU A O 1
ATOM 794 N N . ARG A 1 102 ? 3.931 -12.605 6.003 1.00 89.88 102 ARG A N 1
ATOM 795 C CA . ARG A 1 102 ? 5.389 -12.758 6.080 1.00 89.88 102 ARG A CA 1
ATOM 796 C C . ARG A 1 102 ? 5.949 -13.730 5.036 1.00 89.88 102 ARG A C 1
ATOM 798 O O . ARG A 1 102 ? 7.107 -13.609 4.658 1.00 89.88 102 ARG A O 1
ATOM 805 N N . TRP A 1 103 ? 5.140 -14.669 4.542 1.00 89.81 103 TRP A N 1
ATOM 806 C CA . TRP A 1 103 ? 5.551 -15.607 3.495 1.00 89.81 103 TRP A CA 1
ATOM 807 C C . TRP A 1 103 ? 5.700 -14.955 2.109 1.00 89.81 103 TRP A C 1
ATOM 809 O O . TRP A 1 103 ? 6.379 -15.500 1.247 1.00 89.81 103 TRP A O 1
ATOM 819 N N . LEU A 1 104 ? 5.049 -13.808 1.872 1.00 88.88 104 LEU A N 1
ATOM 820 C CA . LEU A 1 104 ? 5.066 -13.121 0.574 1.00 88.88 104 LEU A CA 1
ATOM 821 C C . LEU A 1 104 ? 6.339 -12.298 0.349 1.00 88.88 104 LEU A C 1
ATOM 823 O O . LEU A 1 104 ? 6.691 -12.008 -0.794 1.00 88.88 104 LEU A O 1
ATOM 827 N N . ALA A 1 105 ? 7.025 -11.916 1.424 1.00 76.06 105 ALA A N 1
ATOM 828 C CA . ALA A 1 105 ? 8.367 -11.369 1.327 1.00 76.06 105 ALA A CA 1
ATOM 829 C C . ALA A 1 105 ? 9.364 -12.500 1.021 1.00 76.06 105 ALA A C 1
ATOM 831 O O . ALA A 1 105 ? 9.120 -13.664 1.342 1.00 76.06 105 ALA A O 1
ATOM 832 N N . LEU A 1 106 ? 10.533 -12.163 0.458 1.00 58.38 106 LEU A N 1
ATOM 833 C CA . LEU A 1 106 ? 11.703 -13.030 0.628 1.00 58.38 106 LEU A CA 1
ATOM 834 C C . LEU A 1 106 ? 11.803 -13.311 2.129 1.00 58.38 106 LEU A C 1
ATOM 836 O O . LEU A 1 106 ? 11.785 -12.364 2.907 1.00 58.38 106 LEU A O 1
ATOM 840 N N . GLY A 1 107 ? 11.817 -14.584 2.528 1.00 49.38 107 GLY A N 1
ATOM 841 C CA . GLY A 1 107 ? 11.785 -15.039 3.923 1.00 49.38 107 GLY A CA 1
ATOM 842 C C . GLY A 1 107 ? 13.025 -14.659 4.743 1.00 49.38 107 GLY A C 1
ATOM 843 O O . GLY A 1 107 ? 13.590 -15.500 5.435 1.00 49.38 107 GLY A O 1
ATOM 844 N N . THR A 1 108 ? 13.468 -13.408 4.668 1.00 46.19 108 THR A N 1
ATOM 845 C CA . THR A 1 108 ? 14.590 -12.801 5.375 1.00 46.19 108 THR A CA 1
ATOM 846 C C . THR A 1 108 ? 14.107 -12.222 6.698 1.00 46.19 108 THR A C 1
ATOM 848 O O . THR A 1 108 ? 14.224 -11.033 6.960 1.00 46.19 108 THR A O 1
ATOM 851 N N . TYR A 1 109 ? 13.528 -13.090 7.515 1.00 46.44 109 TYR A N 1
ATOM 852 C CA . TYR A 1 109 ? 13.684 -13.030 8.961 1.00 46.44 109 TYR A CA 1
ATOM 853 C C . TYR A 1 109 ? 13.926 -14.474 9.399 1.00 46.44 109 TYR A C 1
ATOM 855 O O . TYR A 1 109 ? 12.999 -15.238 9.680 1.00 46.44 109 TYR A O 1
ATOM 863 N N . ARG A 1 110 ? 15.197 -14.861 9.317 1.00 48.19 110 ARG A N 1
ATOM 864 C CA . ARG A 1 110 ? 15.823 -15.849 10.188 1.00 48.19 110 ARG A CA 1
ATOM 865 C C . ARG A 1 110 ? 16.950 -15.136 10.907 1.00 48.19 110 ARG A C 1
ATOM 867 O O . ARG A 1 110 ? 17.634 -14.348 10.217 1.00 48.19 110 ARG A O 1
#

Radius of gyration: 17.19 Å; chains: 1; bounding box: 39×30×48 Å